Protein AF-G9XBE0-F1 (afdb_monomer_lite)

Organism: NCBI:txid796937

pLDDT: mean 95.73, std 5.21, range [56.5, 98.44]

Radius of gyration: 11.73 Å; chains: 1; bounding box: 30×20×32 Å

Sequence (70 aa):
MIIVSDDEKKYLKKYISDIDEYIEKDDLQNFLDRIDDEIVSNILGNDDEPNSEGRKLQKIYDNIVYENRN

Secondary structure (DSSP, 8-state):
-----HHHHHHHTTT-TTHHHHHHTT-HHHHHHHHHHHHHHHHHTTTTS--HHHHHHHHHHHHHHHHTT-

Structure (mmCIF, N/CA/C/O backbone):
data_AF-G9XBE0-F1
#
_entry.id   AF-G9XBE0-F1
#
loop_
_atom_site.group_PDB
_atom_site.id
_atom_site.ty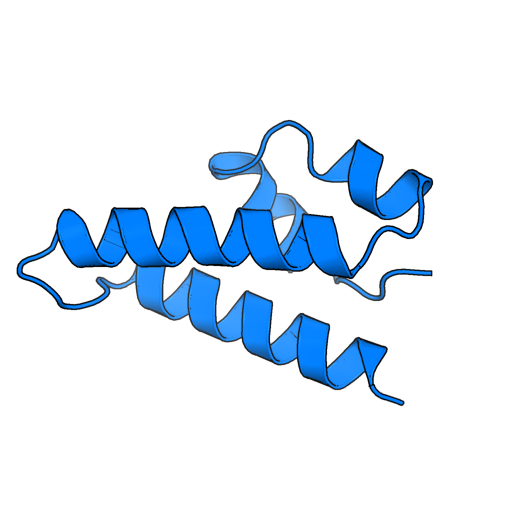pe_symbol
_atom_site.label_atom_id
_atom_site.label_alt_id
_atom_site.label_comp_id
_atom_site.label_asym_id
_atom_site.label_entity_id
_atom_site.label_seq_id
_atom_site.pdbx_PDB_ins_code
_atom_site.Cartn_x
_atom_site.Cartn_y
_atom_site.Cartn_z
_atom_site.occupancy
_atom_site.B_iso_or_equiv
_atom_site.auth_seq_id
_atom_site.auth_comp_id
_atom_site.auth_asym_id
_atom_site.auth_atom_id
_atom_site.pdbx_PDB_model_num
ATOM 1 N N . MET A 1 1 ? -10.071 -1.596 12.737 1.00 87.19 1 MET A N 1
ATOM 2 C CA . MET A 1 1 ? -9.899 -0.371 11.937 1.00 87.19 1 MET A CA 1
ATOM 3 C C . MET A 1 1 ? -8.460 -0.349 11.489 1.00 87.19 1 MET A C 1
ATOM 5 O O . MET A 1 1 ? -7.599 -0.261 12.356 1.00 87.19 1 MET A O 1
ATOM 9 N N . ILE A 1 2 ? -8.216 -0.447 10.183 1.00 93.06 2 ILE A N 1
ATOM 10 C CA . ILE A 1 2 ? -6.866 -0.424 9.618 1.00 93.06 2 ILE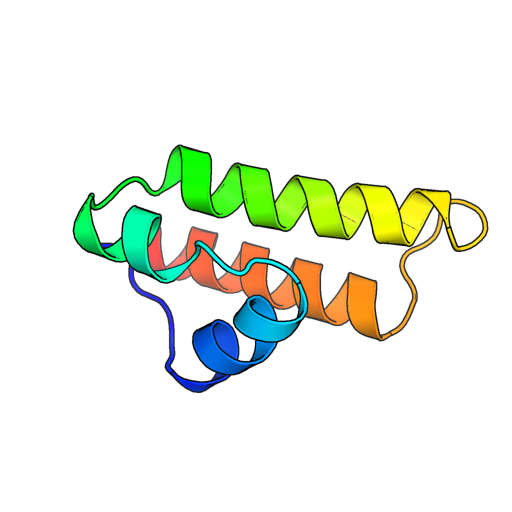 A CA 1
ATOM 11 C C . ILE A 1 2 ? -6.154 0.866 10.039 1.00 93.06 2 ILE A C 1
ATOM 13 O O . ILE A 1 2 ? -6.588 1.972 9.711 1.00 93.06 2 ILE A O 1
ATOM 17 N N . ILE A 1 3 ? -5.048 0.710 10.759 1.00 95.75 3 ILE A N 1
ATOM 18 C CA . ILE A 1 3 ? -4.136 1.786 11.133 1.00 95.75 3 ILE A CA 1
ATOM 19 C C . ILE A 1 3 ? -3.149 1.981 9.982 1.00 95.75 3 ILE A C 1
ATOM 21 O O . ILE A 1 3 ? -2.342 1.103 9.684 1.00 95.75 3 ILE A O 1
ATOM 25 N N . VAL A 1 4 ? -3.242 3.131 9.318 1.00 96.00 4 VAL A N 1
ATOM 26 C CA . VAL A 1 4 ? -2.352 3.564 8.235 1.00 96.00 4 VAL A CA 1
ATOM 27 C C . VAL A 1 4 ? -2.250 5.086 8.268 1.00 96.00 4 VAL A C 1
ATOM 29 O O . VAL A 1 4 ? -3.253 5.770 8.481 1.00 96.00 4 VAL A O 1
ATOM 32 N N . SER A 1 5 ? -1.051 5.637 8.083 1.00 96.94 5 SER A N 1
ATOM 33 C CA . SER A 1 5 ? -0.872 7.092 8.075 1.00 96.94 5 SER A CA 1
ATOM 34 C C . SER A 1 5 ? -1.371 7.734 6.775 1.00 96.94 5 SER A C 1
ATOM 36 O O . SER A 1 5 ? -1.397 7.108 5.712 1.00 96.94 5 SER A O 1
ATOM 38 N N . ASP A 1 6 ? -1.710 9.025 6.827 1.00 96.44 6 ASP A N 1
ATOM 39 C CA . A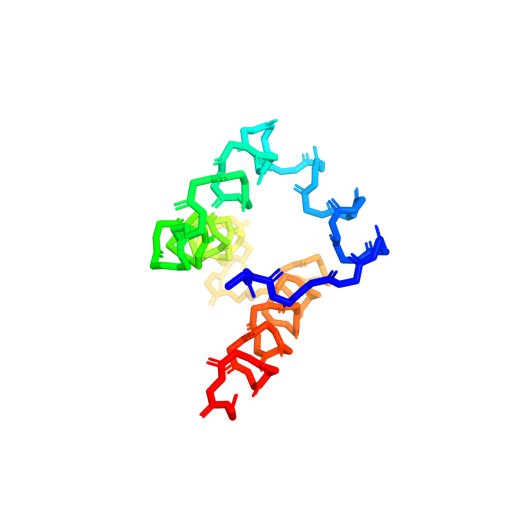SP A 1 6 ? -2.123 9.787 5.641 1.00 96.44 6 ASP A CA 1
ATOM 40 C C . ASP A 1 6 ? -1.044 9.810 4.545 1.00 96.44 6 ASP A C 1
ATOM 42 O O . ASP A 1 6 ? -1.362 9.773 3.353 1.00 96.44 6 ASP A O 1
ATOM 46 N N . ASP A 1 7 ? 0.234 9.831 4.931 1.00 96.94 7 ASP A N 1
ATOM 47 C CA . ASP A 1 7 ? 1.362 9.821 3.996 1.00 96.94 7 ASP A CA 1
ATOM 48 C C . ASP A 1 7 ? 1.520 8.465 3.297 1.00 96.94 7 ASP A C 1
ATOM 50 O O . ASP A 1 7 ? 1.725 8.419 2.078 1.00 96.94 7 ASP A O 1
ATOM 54 N N . GLU A 1 8 ? 1.388 7.363 4.041 1.00 97.50 8 GLU A N 1
ATOM 55 C CA . GLU A 1 8 ? 1.378 6.004 3.486 1.00 97.50 8 GLU A CA 1
ATOM 56 C C . GLU A 1 8 ? 0.196 5.840 2.538 1.00 97.50 8 GLU A C 1
ATOM 58 O O . GLU A 1 8 ? 0.378 5.486 1.373 1.00 97.50 8 GLU A O 1
ATOM 63 N N . LYS A 1 9 ? -1.000 6.230 2.981 1.00 96.25 9 LYS A N 1
ATOM 64 C CA . LYS A 1 9 ? -2.222 6.201 2.180 1.00 96.25 9 LYS A CA 1
ATOM 65 C C . LYS A 1 9 ? -2.080 7.000 0.883 1.00 96.25 9 LYS A C 1
ATOM 67 O O . LYS A 1 9 ? -2.407 6.508 -0.197 1.00 96.25 9 LYS A O 1
ATOM 72 N N . LYS A 1 10 ? -1.556 8.227 0.951 1.00 96.44 10 LYS A N 1
ATOM 73 C CA . LYS A 1 10 ? -1.319 9.077 -0.226 1.00 96.44 10 LYS A CA 1
ATOM 74 C C . LYS A 1 10 ? -0.310 8.461 -1.190 1.00 96.44 10 LYS A C 1
ATOM 76 O O . LYS A 1 10 ? -0.448 8.623 -2.402 1.00 96.44 10 LYS A O 1
ATOM 81 N N . TYR A 1 11 ? 0.724 7.807 -0.671 1.00 97.44 11 TYR A N 1
ATOM 82 C CA . TYR A 1 11 ? 1.714 7.143 -1.505 1.00 97.44 11 TYR A CA 1
ATOM 83 C C . TYR A 1 11 ? 1.125 5.912 -2.200 1.00 97.44 11 TYR A C 1
ATOM 85 O O . TYR A 1 11 ? 1.276 5.781 -3.413 1.00 97.44 11 TYR A O 1
ATOM 93 N N . LEU A 1 12 ? 0.398 5.074 -1.461 1.00 97.44 12 LEU A N 1
ATOM 94 C CA . LEU A 1 12 ? -0.242 3.867 -1.979 1.00 97.44 12 LEU A CA 1
ATOM 95 C C . LEU A 1 12 ? -1.303 4.171 -3.047 1.00 97.44 12 LEU A C 1
ATOM 97 O O . LEU A 1 12 ? -1.393 3.437 -4.024 1.00 97.44 12 LEU A O 1
ATOM 101 N N . LYS A 1 13 ? -2.018 5.303 -2.955 1.00 96.62 13 LYS A N 1
ATOM 102 C CA . LYS A 1 13 ? -2.984 5.758 -3.983 1.00 96.62 13 LYS A CA 1
ATOM 103 C C . LYS A 1 13 ? -2.403 5.955 -5.386 1.00 96.62 13 LYS A C 1
ATOM 105 O O . LYS A 1 13 ? -3.160 6.087 -6.343 1.00 96.62 13 LYS A O 1
ATOM 110 N N . LYS A 1 14 ? -1.078 6.009 -5.529 1.00 96.25 14 LYS A N 1
ATOM 111 C CA . LYS A 1 14 ? -0.417 6.037 -6.844 1.00 96.25 14 LYS A CA 1
ATOM 112 C C . LYS A 1 14 ? -0.445 4.680 -7.553 1.00 96.25 14 LYS A C 1
ATOM 114 O O . LYS A 1 14 ? -0.265 4.652 -8.764 1.00 96.25 14 LYS A O 1
ATOM 119 N N . TYR A 1 15 ? -0.641 3.605 -6.793 1.00 95.94 15 TYR A N 1
ATOM 120 C CA . TYR A 1 15 ? -0.563 2.213 -7.235 1.00 95.94 15 TYR A CA 1
ATOM 121 C C . TYR A 1 15 ? -1.921 1.507 -7.090 1.00 95.94 15 TYR A C 1
ATOM 123 O O . TYR A 1 15 ? -2.359 0.806 -7.991 1.00 95.94 15 TYR A O 1
ATOM 131 N N . ILE A 1 16 ? -2.635 1.770 -5.991 1.00 94.94 16 ILE A N 1
ATOM 132 C CA . ILE A 1 16 ? -3.876 1.085 -5.612 1.00 94.94 16 ILE A CA 1
ATOM 133 C C . ILE A 1 16 ? -4.993 2.129 -5.498 1.00 94.94 16 ILE A C 1
ATOM 135 O O . ILE A 1 16 ? -5.053 2.901 -4.538 1.00 94.94 16 ILE A O 1
ATOM 139 N N . SER A 1 17 ? -5.869 2.199 -6.503 1.00 92.19 17 SER A N 1
ATOM 140 C CA . SER A 1 17 ? -6.921 3.227 -6.589 1.00 92.19 17 SER A CA 1
ATOM 141 C C . SER A 1 17 ? -8.086 3.008 -5.622 1.00 92.19 17 SER A C 1
ATOM 143 O O . SER A 1 17 ? -8.741 3.963 -5.215 1.00 92.19 17 SER A O 1
ATOM 145 N N . ASP A 1 18 ? -8.338 1.757 -5.257 1.00 92.00 18 ASP A N 1
ATOM 146 C CA . ASP A 1 18 ? -9.438 1.263 -4.424 1.00 92.00 18 ASP A CA 1
ATOM 147 C C . ASP A 1 18 ? -9.062 1.161 -2.937 1.00 92.00 18 ASP A C 1
ATOM 149 O O . ASP A 1 18 ? -9.793 0.592 -2.130 1.00 92.00 18 ASP A O 1
ATOM 153 N N . ILE A 1 19 ? -7.938 1.764 -2.541 1.00 91.44 19 ILE A N 1
ATOM 154 C CA . ILE A 1 19 ? -7.395 1.627 -1.190 1.00 91.44 19 ILE A CA 1
ATOM 155 C C . ILE A 1 19 ? -8.318 2.145 -0.076 1.00 91.44 19 ILE A C 1
ATOM 157 O O . ILE A 1 19 ? -8.280 1.654 1.051 1.00 91.44 19 ILE A O 1
ATOM 161 N N . ASP A 1 20 ? -9.159 3.133 -0.392 1.00 93.25 20 ASP A N 1
ATOM 162 C CA . ASP A 1 20 ? -10.152 3.667 0.541 1.00 93.25 20 ASP A CA 1
ATOM 163 C C . ASP A 1 20 ? -11.221 2.620 0.892 1.00 93.25 20 ASP A C 1
ATOM 165 O O . ASP A 1 20 ? -11.639 2.555 2.045 1.00 93.25 20 ASP A O 1
ATOM 169 N N . GLU A 1 21 ? -11.608 1.758 -0.055 1.00 95.00 21 GLU A N 1
ATOM 170 C CA . GLU A 1 21 ? -12.656 0.759 0.175 1.00 95.00 21 GLU A CA 1
ATOM 171 C C . GLU A 1 21 ? -12.246 -0.279 1.218 1.00 95.00 21 GLU A C 1
ATOM 173 O O . GLU A 1 21 ? -13.059 -0.678 2.051 1.00 95.00 21 GLU A O 1
ATOM 178 N N . TYR A 1 22 ? -10.989 -0.722 1.185 1.00 94.94 22 TYR A N 1
ATOM 179 C CA . TYR A 1 22 ? -10.475 -1.692 2.151 1.00 94.94 22 TYR A CA 1
ATOM 180 C C . TYR A 1 22 ? -10.394 -1.094 3.560 1.00 94.94 22 TYR A C 1
ATOM 182 O O . TYR A 1 22 ? -10.704 -1.776 4.534 1.00 94.94 22 TYR A O 1
ATOM 190 N N . ILE A 1 23 ? -10.047 0.194 3.676 1.00 93.56 23 ILE A N 1
ATOM 191 C CA . ILE A 1 23 ? -10.034 0.911 4.959 1.00 93.56 23 ILE A CA 1
ATOM 192 C C . ILE A 1 23 ? -11.458 1.038 5.512 1.00 93.56 23 ILE A C 1
ATOM 194 O O . ILE A 1 23 ? -11.681 0.766 6.690 1.00 93.56 23 ILE A O 1
ATOM 198 N N . GLU A 1 24 ? -12.425 1.413 4.671 1.00 95.31 24 GLU A N 1
ATOM 199 C CA . GLU A 1 24 ? -13.836 1.532 5.064 1.00 95.31 24 GLU A CA 1
ATOM 200 C C . GLU A 1 24 ? -14.444 0.193 5.499 1.00 95.31 24 GLU A C 1
ATOM 202 O O . GLU A 1 24 ? -15.234 0.151 6.444 1.00 95.31 24 GLU A O 1
ATOM 207 N N . LYS A 1 25 ? -14.063 -0.904 4.833 1.00 95.94 25 LYS A N 1
ATOM 208 C CA . LYS A 1 25 ? -14.516 -2.270 5.145 1.00 95.94 25 LYS A CA 1
ATOM 209 C C . LYS A 1 25 ? -13.733 -2.929 6.287 1.00 95.94 25 LYS A C 1
ATOM 211 O O . LYS A 1 25 ? -14.092 -4.032 6.685 1.00 95.94 25 LYS A O 1
ATOM 216 N N . ASP A 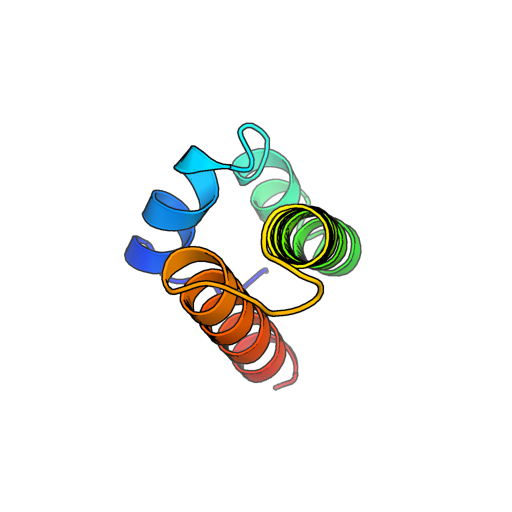1 26 ? -12.699 -2.264 6.808 1.00 95.19 26 ASP A N 1
ATOM 217 C CA . ASP A 1 26 ? -11.748 -2.815 7.782 1.00 95.19 26 ASP A CA 1
ATOM 218 C C . ASP A 1 26 ? -11.108 -4.143 7.331 1.00 95.19 26 ASP A C 1
ATOM 220 O O . ASP A 1 26 ? -10.847 -5.050 8.121 1.00 95.19 26 ASP A O 1
ATOM 224 N N . ASP A 1 27 ? -10.885 -4.268 6.025 1.00 96.31 27 ASP A N 1
ATOM 225 C CA . ASP A 1 27 ? -10.427 -5.491 5.378 1.00 96.31 27 ASP A CA 1
ATOM 226 C C . ASP A 1 27 ? -8.899 -5.506 5.270 1.00 96.31 27 ASP A C 1
ATOM 228 O O . ASP A 1 27 ? -8.313 -5.255 4.214 1.00 96.31 27 ASP A O 1
ATOM 232 N N . LEU A 1 28 ? -8.244 -5.740 6.412 1.00 95.75 28 LEU A N 1
ATOM 233 C CA . LEU A 1 28 ? -6.784 -5.693 6.521 1.00 95.75 28 LEU A CA 1
ATOM 234 C C . LEU A 1 28 ? -6.092 -6.700 5.596 1.00 95.75 28 LEU A C 1
ATOM 236 O O . LEU A 1 28 ? -5.043 -6.384 5.043 1.00 95.75 28 LEU A O 1
ATOM 240 N N . GLN A 1 29 ? -6.657 -7.898 5.424 1.00 96.25 29 GLN A N 1
ATOM 241 C CA . GLN A 1 29 ? -6.028 -8.929 4.600 1.00 96.25 29 GLN A CA 1
ATOM 242 C C . GLN A 1 29 ? -5.996 -8.501 3.133 1.00 96.25 29 GLN A C 1
ATOM 244 O O . GLN A 1 29 ? -4.915 -8.432 2.557 1.00 96.25 29 GLN A O 1
ATOM 249 N N . ASN A 1 30 ? -7.143 -8.123 2.556 1.00 96.31 30 ASN A N 1
ATOM 250 C CA . ASN A 1 30 ? -7.169 -7.684 1.162 1.00 96.31 30 ASN A CA 1
ATOM 251 C C . ASN A 1 30 ? -6.359 -6.396 0.962 1.00 96.31 30 ASN A C 1
ATOM 253 O O . ASN A 1 30 ? -5.693 -6.245 -0.056 1.00 96.31 30 ASN A O 1
ATOM 257 N N . PHE A 1 31 ? -6.347 -5.487 1.942 1.00 96.88 31 PHE A N 1
ATOM 258 C CA . PHE A 1 31 ? -5.488 -4.304 1.897 1.00 96.88 31 PHE A CA 1
ATOM 259 C C . PHE A 1 31 ? -4.005 -4.662 1.745 1.00 96.88 31 PHE A C 1
ATOM 261 O O . PHE A 1 31 ? -3.318 -4.092 0.900 1.00 96.88 31 PHE A O 1
ATOM 268 N N . LEU A 1 32 ? -3.518 -5.607 2.554 1.00 97.62 32 LEU A N 1
ATOM 269 C CA . LEU A 1 32 ? -2.132 -6.069 2.527 1.00 97.62 32 LEU A CA 1
ATOM 270 C C . LEU A 1 32 ? -1.810 -6.833 1.238 1.00 97.62 32 LEU A C 1
ATOM 272 O O . LEU A 1 32 ? -0.767 -6.572 0.642 1.00 97.62 32 LEU A O 1
ATOM 276 N N . ASP A 1 33 ? -2.719 -7.689 0.768 1.00 97.62 33 ASP A N 1
ATOM 277 C CA . ASP A 1 33 ? -2.544 -8.459 -0.470 1.00 97.62 33 ASP A CA 1
ATOM 278 C C . ASP A 1 33 ? -2.379 -7.534 -1.687 1.00 97.62 33 ASP A C 1
ATOM 280 O O . ASP A 1 33 ? -1.500 -7.743 -2.519 1.00 97.62 33 ASP A O 1
ATOM 284 N N . ARG A 1 34 ? -3.149 -6.437 -1.762 1.00 97.56 34 ARG A N 1
ATOM 285 C CA . ARG A 1 34 ? -2.993 -5.447 -2.843 1.00 97.56 34 ARG A CA 1
ATOM 286 C C . ARG A 1 34 ? -1.645 -4.729 -2.806 1.00 97.56 34 ARG A C 1
ATOM 288 O O . ARG A 1 34 ? -1.136 -4.356 -3.858 1.00 97.56 34 ARG A O 1
ATOM 295 N N . ILE A 1 35 ? -1.073 -4.503 -1.624 1.00 97.88 35 ILE A N 1
ATOM 296 C CA . ILE A 1 35 ? 0.266 -3.907 -1.500 1.00 97.88 35 ILE A CA 1
ATOM 297 C C . ILE A 1 35 ? 1.333 -4.921 -1.927 1.00 97.88 35 ILE A C 1
ATOM 299 O O . ILE A 1 35 ? 2.272 -4.542 -2.628 1.00 97.88 35 ILE A O 1
ATOM 303 N N . A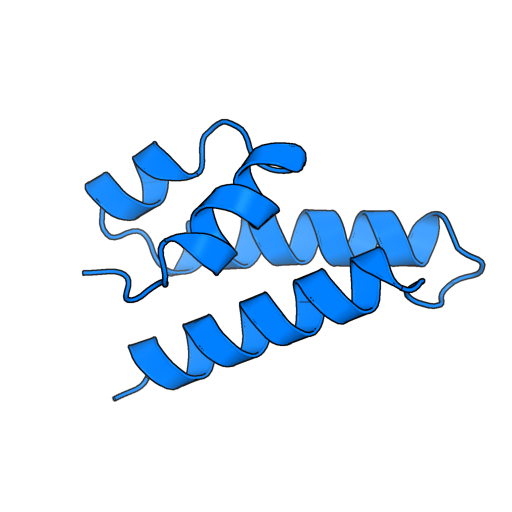SP A 1 36 ? 1.178 -6.191 -1.546 1.00 98.25 36 ASP A N 1
ATOM 304 C CA . ASP A 1 36 ? 2.082 -7.274 -1.945 1.00 98.25 36 ASP A CA 1
ATOM 305 C C . ASP A 1 36 ? 2.086 -7.490 -3.467 1.00 98.25 36 ASP A C 1
ATOM 307 O O . ASP A 1 36 ? 3.158 -7.554 -4.066 1.00 98.25 36 ASP A O 1
ATOM 311 N N . ASP A 1 37 ? 0.917 -7.461 -4.119 1.00 98.06 37 ASP A N 1
ATOM 312 C CA . ASP A 1 37 ? 0.794 -7.527 -5.584 1.00 98.06 37 ASP A CA 1
ATOM 313 C C . ASP A 1 37 ? 1.671 -6.469 -6.286 1.00 98.06 37 ASP A C 1
ATOM 315 O O . ASP A 1 37 ? 2.385 -6.763 -7.250 1.00 98.06 37 ASP A O 1
ATOM 319 N N . GLU A 1 38 ? 1.656 -5.228 -5.791 1.00 98.12 38 GLU A N 1
ATOM 320 C CA . GLU A 1 38 ? 2.454 -4.128 -6.346 1.00 98.12 38 GLU A CA 1
ATOM 321 C C . GLU A 1 38 ? 3.955 -4.290 -6.053 1.00 98.12 38 GLU A C 1
ATOM 323 O O . GLU A 1 38 ? 4.797 -3.944 -6.888 1.00 98.12 38 GLU A O 1
ATOM 328 N N . ILE A 1 39 ? 4.314 -4.855 -4.895 1.00 98.31 39 ILE A N 1
ATOM 329 C CA . ILE A 1 39 ? 5.703 -5.201 -4.558 1.00 98.31 39 ILE A CA 1
ATOM 330 C C . ILE A 1 39 ? 6.219 -6.294 -5.499 1.00 98.31 39 ILE A C 1
ATOM 332 O O . ILE A 1 39 ? 7.304 -6.144 -6.066 1.00 98.31 39 ILE A O 1
ATOM 336 N N . VAL A 1 40 ? 5.450 -7.365 -5.703 1.00 98.19 40 VAL A N 1
ATOM 337 C CA . VAL A 1 40 ? 5.798 -8.471 -6.606 1.00 98.19 40 VAL A CA 1
ATOM 338 C C . VAL A 1 40 ? 5.913 -7.968 -8.043 1.00 98.19 40 VAL A C 1
ATOM 340 O O . VAL A 1 40 ? 6.901 -8.259 -8.715 1.00 98.19 40 VAL A O 1
ATOM 343 N N . SER A 1 41 ? 4.964 -7.149 -8.500 1.00 98.00 41 SER A N 1
ATOM 344 C CA . SER A 1 41 ? 5.016 -6.502 -9.817 1.00 98.00 41 SER A CA 1
ATOM 345 C C . SER A 1 41 ? 6.288 -5.662 -9.991 1.00 98.00 41 SER A C 1
ATOM 347 O O . SER A 1 41 ? 6.962 -5.749 -11.021 1.00 98.00 41 SER A O 1
ATOM 349 N N . ASN A 1 42 ? 6.680 -4.899 -8.961 1.00 98.12 42 ASN A N 1
ATOM 350 C CA . ASN A 1 42 ? 7.928 -4.141 -8.975 1.00 98.12 42 ASN A CA 1
ATOM 351 C C . ASN A 1 42 ? 9.151 -5.058 -9.100 1.00 98.12 42 ASN A C 1
ATOM 353 O O . ASN A 1 42 ? 10.000 -4.797 -9.943 1.00 98.12 42 ASN A O 1
ATOM 357 N N . ILE A 1 43 ? 9.229 -6.127 -8.311 1.00 98.06 43 ILE A N 1
ATOM 358 C CA . ILE A 1 43 ? 10.343 -7.087 -8.336 1.00 98.06 43 ILE A CA 1
ATOM 359 C C . ILE A 1 43 ? 10.479 -7.728 -9.723 1.00 98.06 43 ILE A C 1
ATOM 361 O O . ILE A 1 43 ? 11.549 -7.674 -10.327 1.00 98.06 43 ILE A O 1
ATOM 365 N N . LEU A 1 44 ? 9.378 -8.247 -10.274 1.00 97.69 44 LEU A N 1
ATOM 366 C CA . LEU A 1 44 ? 9.363 -8.881 -11.598 1.00 97.69 44 LEU A CA 1
ATOM 367 C C . LEU A 1 44 ? 9.740 -7.905 -12.725 1.00 97.69 44 LEU A C 1
ATOM 369 O O . LEU A 1 44 ? 10.252 -8.316 -13.764 1.00 97.69 44 LEU A O 1
ATOM 373 N N . GLY A 1 45 ? 9.488 -6.607 -12.531 1.00 96.94 45 GLY A N 1
ATOM 374 C CA . GLY A 1 45 ? 9.868 -5.550 -13.466 1.00 96.94 45 GLY A CA 1
ATOM 375 C C . GLY A 1 45 ? 11.293 -5.007 -13.299 1.00 96.94 45 GLY A C 1
ATOM 376 O O . GLY A 1 45 ? 11.686 -4.151 -14.090 1.00 96.94 45 GLY A O 1
ATOM 377 N N . ASN A 1 46 ? 12.050 -5.440 -12.284 1.00 95.00 46 ASN A N 1
ATOM 378 C CA . ASN A 1 46 ? 13.365 -4.889 -11.935 1.00 95.00 46 ASN A CA 1
ATOM 379 C C . ASN A 1 46 ? 14.390 -6.003 -11.623 1.00 95.00 46 ASN A C 1
ATOM 381 O O . ASN A 1 46 ? 14.992 -6.016 -10.555 1.00 95.00 46 ASN A O 1
ATOM 385 N N . ASP A 1 47 ? 14.605 -6.921 -12.571 1.00 95.12 47 ASP A N 1
ATOM 386 C CA . ASP A 1 47 ? 15.625 -7.986 -12.485 1.00 95.12 47 ASP A CA 1
ATOM 387 C C . ASP A 1 47 ? 15.515 -8.859 -11.216 1.00 95.12 47 ASP A C 1
ATOM 389 O O . ASP A 1 47 ? 16.519 -9.217 -10.602 1.00 95.12 47 ASP A O 1
ATOM 393 N N . ASP A 1 48 ? 14.283 -9.187 -10.816 1.00 94.69 48 ASP A N 1
ATOM 394 C CA . ASP A 1 48 ? 13.963 -9.938 -9.595 1.00 94.69 48 ASP A CA 1
ATOM 395 C C . ASP A 1 48 ? 14.438 -9.258 -8.288 1.00 94.69 48 ASP A C 1
ATOM 397 O O . ASP A 1 48 ? 14.512 -9.893 -7.232 1.00 94.69 48 ASP A O 1
ATOM 401 N N . GLU A 1 49 ? 14.676 -7.941 -8.313 1.00 95.88 49 GLU A N 1
ATOM 402 C CA . GLU A 1 49 ? 14.985 -7.125 -7.137 1.00 95.88 49 GLU A CA 1
ATOM 403 C C . GLU A 1 49 ? 14.061 -5.900 -7.022 1.00 95.88 49 GLU A C 1
ATOM 405 O O . GLU A 1 49 ? 13.724 -5.252 -8.010 1.00 95.88 49 GLU A O 1
ATOM 410 N N . PRO A 1 50 ? 13.657 -5.487 -5.807 1.00 96.56 50 PRO A N 1
ATOM 411 C CA . PRO A 1 50 ? 12.862 -4.279 -5.652 1.00 96.56 50 PRO A CA 1
ATOM 412 C C . PRO A 1 50 ? 13.719 -3.035 -5.908 1.00 96.56 50 PRO A C 1
ATOM 414 O O . PRO A 1 50 ? 14.777 -2.837 -5.296 1.00 96.56 50 PRO A O 1
ATOM 417 N N . ASN A 1 51 ? 13.215 -2.117 -6.733 1.00 97.56 51 ASN A N 1
ATOM 418 C CA . ASN A 1 51 ? 13.832 -0.804 -6.905 1.00 97.56 51 ASN A CA 1
ATOM 419 C C . ASN A 1 51 ? 13.506 0.136 -5.721 1.00 97.56 51 ASN A C 1
ATOM 421 O O . ASN A 1 51 ? 13.018 -0.287 -4.672 1.00 97.56 51 ASN A O 1
ATOM 425 N N . SER A 1 52 ? 13.805 1.434 -5.838 1.00 97.81 52 SER A N 1
ATOM 426 C CA . SER A 1 52 ? 13.544 2.389 -4.748 1.00 97.81 52 SER A CA 1
ATOM 427 C C . SER A 1 52 ? 12.067 2.491 -4.361 1.00 97.81 52 SER A C 1
ATOM 429 O O . SER A 1 52 ? 11.768 2.638 -3.176 1.00 97.81 52 SER A O 1
ATOM 431 N N . GLU A 1 53 ? 11.158 2.405 -5.334 1.00 97.44 53 GLU A N 1
ATOM 432 C CA . GLU A 1 53 ? 9.717 2.439 -5.081 1.00 97.44 53 GLU A CA 1
ATOM 433 C C . GLU A 1 53 ? 9.249 1.113 -4.466 1.00 97.44 53 GLU A C 1
ATOM 435 O O . GLU A 1 53 ? 8.548 1.135 -3.458 1.00 97.44 53 GLU A O 1
ATOM 440 N N . GLY A 1 54 ? 9.722 -0.033 -4.974 1.00 97.75 54 GLY A N 1
ATOM 441 C CA . GLY A 1 54 ? 9.414 -1.349 -4.399 1.00 97.75 54 GLY A CA 1
ATOM 442 C C . GLY A 1 54 ? 9.853 -1.479 -2.941 1.00 97.75 54 GLY A C 1
ATOM 443 O O . GLY A 1 54 ? 9.075 -1.896 -2.087 1.00 97.75 54 GLY A O 1
ATOM 444 N N . ARG A 1 55 ? 11.066 -1.017 -2.607 1.00 98.31 55 ARG A N 1
ATOM 445 C CA . ARG A 1 55 ? 11.547 -0.986 -1.213 1.00 98.31 55 ARG A CA 1
ATOM 446 C C . ARG A 1 55 ? 10.706 -0.075 -0.324 1.00 98.31 55 ARG A C 1
ATOM 448 O O . ARG A 1 55 ? 10.546 -0.338 0.867 1.00 98.31 55 ARG A O 1
ATOM 455 N N . LYS A 1 56 ? 10.177 1.017 -0.880 1.00 98.25 56 LYS A N 1
ATOM 456 C CA . LYS A 1 56 ? 9.285 1.909 -0.143 1.00 98.25 56 LYS A CA 1
ATOM 457 C C . LYS A 1 56 ? 7.921 1.262 0.093 1.00 98.25 56 LYS A C 1
ATOM 459 O O . LYS A 1 56 ? 7.427 1.369 1.208 1.00 98.25 56 LYS A O 1
ATOM 464 N N . LEU A 1 57 ? 7.354 0.567 -0.894 1.00 98.31 57 LEU A N 1
ATOM 465 C CA . LEU A 1 57 ? 6.126 -0.218 -0.727 1.00 98.31 57 LEU A CA 1
ATOM 466 C C . LEU A 1 57 ? 6.292 -1.307 0.343 1.00 98.31 57 LEU A C 1
ATOM 468 O O . LEU A 1 57 ? 5.460 -1.381 1.241 1.00 98.31 57 LEU A O 1
ATOM 472 N N . GLN A 1 58 ? 7.402 -2.055 0.326 1.00 98.38 58 GLN A N 1
ATOM 473 C CA . GLN A 1 58 ? 7.725 -3.049 1.363 1.00 98.38 58 GLN A CA 1
ATOM 474 C C . GLN A 1 58 ? 7.757 -2.433 2.763 1.00 98.38 58 GLN A C 1
ATOM 476 O O . GLN A 1 58 ? 7.116 -2.933 3.679 1.00 98.38 58 GLN A O 1
ATOM 481 N N . LYS A 1 59 ? 8.429 -1.288 2.928 1.00 98.44 59 LYS A N 1
ATOM 482 C CA . LYS A 1 59 ? 8.461 -0.595 4.222 1.00 98.44 59 LYS A CA 1
ATOM 483 C C . LYS A 1 59 ? 7.065 -0.180 4.702 1.00 98.44 59 LYS A C 1
ATOM 485 O O . LYS A 1 59 ? 6.791 -0.233 5.896 1.00 98.44 59 LYS A O 1
ATOM 490 N N . ILE A 1 60 ? 6.204 0.267 3.790 1.00 98.38 60 ILE A N 1
ATOM 491 C CA . ILE A 1 60 ? 4.827 0.652 4.119 1.00 98.38 60 ILE A CA 1
ATOM 492 C C . ILE A 1 60 ? 4.020 -0.581 4.539 1.00 98.38 60 ILE A C 1
ATOM 494 O O . ILE A 1 60 ? 3.356 -0.536 5.570 1.00 98.38 60 ILE A O 1
ATOM 498 N N . TYR A 1 61 ? 4.126 -1.684 3.793 1.00 98.38 61 TYR A N 1
ATOM 499 C CA . TYR A 1 61 ? 3.528 -2.970 4.156 1.00 98.38 61 TYR A CA 1
ATOM 500 C C . TYR A 1 61 ? 3.936 -3.393 5.575 1.00 98.38 61 TYR A C 1
ATOM 502 O O . TYR A 1 61 ? 3.074 -3.642 6.418 1.00 98.38 61 TYR A O 1
ATOM 510 N N . ASP A 1 62 ? 5.240 -3.389 5.867 1.00 98.19 62 ASP A N 1
ATOM 511 C CA . ASP A 1 62 ? 5.779 -3.776 7.174 1.00 98.19 62 ASP A CA 1
ATOM 512 C C . ASP A 1 62 ? 5.245 -2.891 8.308 1.00 98.19 62 ASP A C 1
ATOM 514 O O . ASP A 1 62 ? 4.865 -3.399 9.366 1.00 98.19 62 ASP A O 1
ATOM 518 N N . ASN A 1 63 ? 5.177 -1.574 8.084 1.00 98.06 63 ASN A N 1
ATOM 519 C CA . ASN A 1 63 ? 4.610 -0.626 9.041 1.00 98.06 63 ASN A CA 1
ATOM 520 C C . ASN A 1 63 ? 3.138 -0.944 9.340 1.00 98.06 63 ASN A C 1
ATOM 522 O O . ASN A 1 63 ? 2.759 -1.046 10.503 1.00 98.06 63 ASN A O 1
ATOM 526 N N . ILE A 1 64 ? 2.311 -1.142 8.308 1.00 97.00 64 ILE A N 1
ATOM 527 C CA . ILE A 1 64 ? 0.884 -1.454 8.479 1.00 97.00 64 ILE A CA 1
ATOM 528 C C . ILE A 1 64 ? 0.718 -2.771 9.240 1.00 97.00 64 ILE A C 1
ATOM 530 O O . ILE A 1 64 ? -0.080 -2.846 10.175 1.00 97.00 64 ILE A O 1
ATOM 534 N N . VAL A 1 65 ? 1.485 -3.805 8.884 1.00 97.38 65 VAL A N 1
ATOM 535 C CA . VAL A 1 65 ? 1.467 -5.089 9.599 1.00 97.38 65 VAL A CA 1
ATOM 536 C C . VAL A 1 65 ? 1.831 -4.904 11.0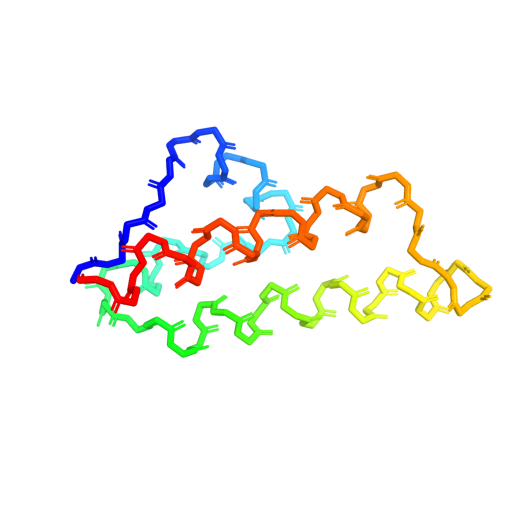71 1.00 97.38 65 VAL A C 1
ATOM 538 O O . VAL A 1 65 ? 1.197 -5.510 11.932 1.00 97.38 65 VAL A O 1
ATOM 541 N N . TYR A 1 66 ? 2.841 -4.088 11.373 1.00 97.19 66 TYR A N 1
ATOM 542 C CA . TYR A 1 66 ? 3.267 -3.823 12.744 1.00 97.19 66 TYR A CA 1
ATOM 543 C C . TYR A 1 66 ? 2.185 -3.103 13.560 1.00 97.19 66 TYR A C 1
ATOM 545 O O . TYR A 1 66 ? 1.830 -3.567 14.643 1.00 97.19 66 TYR A O 1
ATOM 553 N N . GLU A 1 67 ? 1.630 -2.014 13.028 1.00 96.12 67 GLU A N 1
ATOM 554 C CA . GLU A 1 67 ? 0.627 -1.200 13.722 1.00 96.12 67 GLU A CA 1
ATOM 555 C C . GLU A 1 67 ? -0.689 -1.961 13.955 1.00 96.12 67 GLU A C 1
ATOM 557 O O . GLU A 1 67 ? -1.340 -1.761 14.973 1.00 96.12 67 GLU A O 1
ATOM 562 N N . ASN A 1 68 ? -1.067 -2.878 13.056 1.00 94.38 68 ASN A N 1
ATOM 563 C CA . ASN A 1 68 ? -2.332 -3.624 13.137 1.00 94.38 68 ASN A CA 1
ATOM 564 C C . ASN A 1 68 ? -2.219 -5.007 13.808 1.00 94.38 68 ASN A C 1
ATOM 566 O O . ASN A 1 68 ? -3.198 -5.754 13.850 1.00 94.38 68 ASN A O 1
ATOM 570 N N . ARG A 1 69 ? -1.038 -5.383 14.314 1.00 88.25 69 ARG A N 1
ATOM 571 C CA . ARG A 1 69 ? -0.839 -6.618 15.099 1.00 88.25 69 ARG A CA 1
ATOM 572 C C . ARG A 1 69 ? -0.988 -6.422 16.612 1.00 88.25 69 ARG A C 1
ATOM 574 O O . ARG A 1 69 ? -0.951 -7.423 17.328 1.00 88.25 69 ARG A O 1
ATOM 581 N N . ASN A 1 70 ? -1.136 -5.181 17.079 1.00 56.50 70 ASN A N 1
ATOM 582 C CA . ASN A 1 70 ? -1.249 -4.819 18.496 1.00 56.50 70 ASN A CA 1
ATOM 583 C C . ASN A 1 70 ? -2.680 -4.466 18.902 1.00 56.50 70 ASN A C 1
ATOM 585 O O . ASN A 1 70 ? -3.367 -3.774 18.121 1.00 56.50 70 ASN A O 1
#

Foldseek 3Di:
DQDADPVLVVLCCVQDVCLVVCVVVVPLPVNLVSLVVVLCVQCVVPVNDHDPSSVVSVVRSVVRCVVVVD